Protein AF-A0A6A4HWN5-F1 (afdb_monomer_lite)

InterPro domains:
  IPR013083 Zinc finger, RING/FYVE/PHD-type [G3DSA:3.30.40.10] (21-105)

Secondary structure (DSSP, 8-state):
------------------TT-S-THHHHTTTT----------B-TTT-SB-TTEEE-TTT--EEEHHHHHHHHHSTT--SB-TTT--BEEEETTEEEE--------PPPP-----------------

Structure (mmCIF, N/CA/C/O backbone):
data_AF-A0A6A4HWN5-F1
#
_entry.id   AF-A0A6A4HWN5-F1
#
loop_
_atom_site.group_PDB
_atom_site.id
_atom_site.type_symbol
_atom_site.label_atom_id
_atom_site.label_alt_id
_atom_site.label_comp_id
_atom_site.label_asym_id
_atom_site.label_entity_id
_atom_site.label_seq_id
_atom_site.pdbx_PDB_ins_code
_atom_site.Cartn_x
_atom_site.Cartn_y
_atom_site.Cartn_z
_atom_site.occupancy
_atom_site.B_iso_or_equiv
_atom_site.auth_seq_id
_atom_site.auth_comp_id
_atom_site.auth_asym_id
_atom_site.auth_atom_id
_atom_site.pdbx_PDB_model_num
ATOM 1 N N . MET A 1 1 ? -69.646 -49.014 -52.982 1.00 50.66 1 MET A N 1
ATOM 2 C CA . MET A 1 1 ? -68.648 -50.004 -52.517 1.00 50.66 1 MET A CA 1
ATOM 3 C C . MET A 1 1 ? -67.411 -49.882 -53.387 1.00 50.66 1 MET A C 1
ATOM 5 O O . MET A 1 1 ? -67.564 -49.412 -54.506 1.00 50.66 1 MET A O 1
ATOM 9 N N . LEU A 1 2 ? -66.261 -50.328 -52.864 1.00 45.41 2 LEU A N 1
ATOM 10 C CA . LEU A 1 2 ? -64.874 -50.096 -53.310 1.00 45.41 2 LEU A CA 1
ATOM 11 C C . LEU A 1 2 ? -64.382 -48.714 -52.830 1.00 45.41 2 LEU A C 1
ATOM 13 O O . LEU A 1 2 ? -64.812 -47.698 -53.353 1.00 45.41 2 LEU A O 1
ATOM 17 N N . GLY A 1 3 ? -63.620 -48.554 -51.750 1.00 43.88 3 GLY A N 1
ATOM 18 C CA . GLY A 1 3 ? -62.605 -49.424 -51.156 1.00 43.88 3 GLY A CA 1
ATOM 19 C C . GLY A 1 3 ? -61.296 -48.640 -51.221 1.00 43.88 3 GLY A C 1
ATOM 20 O O . GLY A 1 3 ? -60.578 -48.770 -52.197 1.00 43.88 3 GLY A O 1
ATOM 21 N N . LEU A 1 4 ? -61.067 -47.736 -50.260 1.00 50.56 4 LEU A N 1
ATOM 22 C CA . LEU A 1 4 ? -59.826 -46.962 -50.172 1.00 50.56 4 LEU A CA 1
ATOM 23 C C . LEU A 1 4 ? -58.741 -47.864 -49.581 1.00 50.56 4 LEU A C 1
ATOM 25 O O . LEU A 1 4 ? -58.825 -48.254 -48.415 1.00 50.56 4 LEU A O 1
ATOM 29 N N . ASP A 1 5 ? -57.760 -48.210 -50.405 1.00 48.69 5 ASP A N 1
ATOM 30 C CA . ASP A 1 5 ? -56.554 -48.931 -50.017 1.00 48.69 5 ASP A CA 1
ATOM 31 C C . ASP A 1 5 ? -55.764 -48.174 -48.925 1.00 48.69 5 ASP A C 1
ATOM 33 O O . ASP A 1 5 ? -55.650 -46.943 -48.974 1.00 48.69 5 ASP A O 1
ATOM 37 N N . PRO A 1 6 ? -55.179 -48.877 -47.938 1.00 56.25 6 PRO A N 1
ATOM 38 C CA . PRO A 1 6 ? -54.342 -48.258 -46.918 1.00 56.25 6 PRO A CA 1
ATOM 39 C C . PRO A 1 6 ? -52.983 -47.844 -47.503 1.00 56.25 6 PRO A C 1
ATOM 41 O O . PRO A 1 6 ? -52.131 -48.681 -47.808 1.00 56.25 6 PRO A O 1
ATOM 44 N N . VAL A 1 7 ? -52.750 -46.532 -47.613 1.00 53.56 7 VAL A N 1
ATOM 45 C CA . VAL A 1 7 ? -51.414 -45.977 -47.873 1.00 53.56 7 VAL A CA 1
ATOM 46 C C . VAL A 1 7 ? -50.489 -46.350 -46.716 1.00 53.56 7 VAL A C 1
ATOM 48 O O . VAL A 1 7 ? -50.674 -45.958 -45.565 1.00 53.56 7 VAL A O 1
ATOM 51 N N . SER A 1 8 ? -49.490 -47.154 -47.057 1.00 53.72 8 SER A N 1
ATOM 52 C CA . SER A 1 8 ? -48.396 -47.558 -46.188 1.00 53.72 8 SER A CA 1
ATOM 53 C C . SER A 1 8 ? -47.526 -46.341 -45.865 1.00 53.72 8 SER A C 1
ATOM 55 O O . SER A 1 8 ? -46.982 -45.708 -46.769 1.00 53.72 8 SER A O 1
ATOM 57 N N . HIS A 1 9 ? -47.389 -46.000 -44.583 1.00 55.59 9 HIS A N 1
ATOM 58 C CA . HIS A 1 9 ? -46.425 -44.996 -44.136 1.00 55.59 9 HIS A CA 1
ATOM 59 C C . HIS A 1 9 ? -44.999 -45.566 -44.238 1.00 55.59 9 HIS A C 1
ATOM 61 O O . HIS A 1 9 ? -44.748 -46.642 -43.691 1.00 55.59 9 HIS A O 1
ATOM 67 N N . PRO A 1 10 ? -44.044 -44.875 -44.885 1.00 55.75 10 PRO A N 1
ATOM 68 C CA . PRO A 1 10 ? -42.642 -45.250 -44.798 1.00 55.75 10 PRO A CA 1
ATOM 69 C C . PRO A 1 10 ? -42.108 -44.900 -43.403 1.00 55.75 10 PRO A C 1
ATOM 71 O O . PRO A 1 10 ? -42.014 -43.732 -43.026 1.00 55.75 10 PRO A O 1
ATOM 74 N N . THR A 1 11 ? -41.762 -45.922 -42.623 1.00 59.03 11 THR A N 1
ATOM 75 C CA . THR A 1 11 ? -41.024 -45.775 -41.366 1.00 59.03 11 THR A CA 1
ATOM 76 C C . THR A 1 11 ? -39.601 -45.343 -41.704 1.00 59.03 11 THR A C 1
ATOM 78 O O . THR A 1 11 ? -38.772 -46.158 -42.105 1.00 59.03 11 THR A O 1
ATOM 81 N N . THR A 1 12 ? -39.324 -44.044 -41.606 1.00 57.78 12 THR A N 1
ATOM 82 C CA . THR A 1 12 ? -37.981 -43.496 -41.812 1.00 57.78 12 THR A CA 1
ATOM 83 C C . THR A 1 12 ? -37.068 -43.948 -40.671 1.00 57.78 12 THR A C 1
ATOM 85 O O . THR A 1 12 ? -37.031 -43.333 -39.605 1.00 57.78 12 THR A O 1
ATOM 88 N N . ASP A 1 13 ? -36.339 -45.037 -40.901 1.00 58.97 13 ASP A N 1
ATOM 89 C CA . ASP A 1 13 ? -35.209 -45.485 -40.089 1.00 58.97 13 ASP A CA 1
ATOM 90 C C . ASP A 1 13 ? -34.066 -44.465 -40.238 1.00 58.97 13 ASP A C 1
ATOM 92 O O . ASP A 1 13 ? -33.312 -44.471 -41.211 1.00 58.97 13 ASP A O 1
ATOM 96 N N . LEU A 1 14 ? -33.998 -43.496 -39.320 1.00 64.56 14 LEU A N 1
ATOM 97 C CA . LEU A 1 14 ? -32.849 -42.599 -39.223 1.00 64.56 14 LEU A CA 1
ATOM 98 C C . LEU A 1 14 ? -31.837 -43.218 -38.254 1.00 64.56 14 LEU A C 1
ATOM 100 O O . LEU A 1 14 ? -32.166 -43.390 -37.076 1.00 64.56 14 LEU A O 1
ATOM 104 N N . PRO A 1 15 ? -30.597 -43.508 -38.689 1.00 64.31 15 PRO A N 1
ATOM 105 C CA . PRO A 1 15 ? -29.587 -44.037 -37.790 1.00 64.31 15 PRO A CA 1
ATOM 106 C C . PRO A 1 15 ? -29.332 -43.030 -36.666 1.00 64.31 15 PRO A C 1
ATOM 108 O O . PRO A 1 15 ? -29.056 -41.850 -36.902 1.00 64.31 15 PRO A O 1
ATOM 111 N N . THR A 1 16 ? -29.422 -43.507 -35.422 1.00 61.94 16 THR A N 1
ATOM 112 C CA . THR A 1 16 ? -29.092 -42.717 -34.233 1.00 61.94 16 THR A CA 1
ATOM 113 C C . THR A 1 16 ? -27.644 -42.256 -34.356 1.00 61.94 16 THR A C 1
ATOM 115 O O . THR A 1 16 ? -26.709 -43.053 -34.287 1.00 61.94 16 T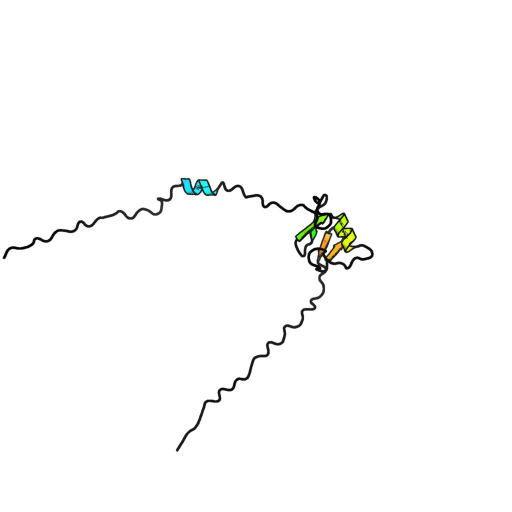HR A O 1
ATOM 118 N N . ARG A 1 17 ? -27.458 -40.955 -34.594 1.00 59.78 17 ARG A N 1
ATOM 119 C CA . ARG A 1 17 ? -26.150 -40.347 -34.842 1.00 59.78 17 ARG A CA 1
ATOM 120 C C . ARG A 1 17 ? -25.204 -40.652 -33.668 1.00 59.78 17 ARG A C 1
ATOM 122 O O . ARG A 1 17 ? -25.520 -40.272 -32.537 1.00 59.78 17 ARG A O 1
ATOM 129 N N . PRO A 1 18 ? -24.049 -41.300 -33.895 1.00 63.16 18 PRO A N 1
ATOM 130 C CA . PRO A 1 18 ? -23.132 -41.645 -32.818 1.00 63.16 18 PRO A CA 1
ATOM 131 C C . PRO A 1 18 ? -22.602 -40.384 -32.117 1.00 63.16 18 PRO A C 1
ATOM 133 O O . PRO A 1 18 ? -22.323 -39.353 -32.735 1.00 63.16 18 PRO A O 1
ATOM 136 N N . ARG A 1 19 ? -22.461 -40.471 -30.788 1.00 58.62 19 ARG A N 1
ATOM 137 C CA . ARG A 1 19 ? -22.129 -39.356 -29.875 1.00 58.62 19 ARG A CA 1
ATOM 138 C C . ARG A 1 19 ? -20.732 -38.749 -30.102 1.00 58.62 19 ARG A C 1
ATOM 140 O O . ARG A 1 19 ? -20.421 -37.713 -29.524 1.00 58.62 19 ARG A O 1
ATOM 147 N N . ASN A 1 20 ? -19.910 -39.371 -30.948 1.00 64.00 20 ASN A N 1
ATOM 148 C CA . ASN A 1 20 ? -18.544 -38.960 -31.279 1.00 64.00 20 ASN A CA 1
ATOM 149 C C . ASN A 1 20 ? -18.447 -38.041 -32.515 1.00 64.00 20 ASN A C 1
ATOM 151 O O . ASN A 1 20 ? -17.345 -37.694 -32.921 1.00 64.00 20 ASN A O 1
ATOM 155 N N . TRP A 1 21 ? -19.571 -37.594 -33.094 1.00 60.22 21 TRP A N 1
ATOM 156 C CA . TRP A 1 21 ? -19.564 -36.666 -34.238 1.00 60.22 21 TRP A CA 1
ATOM 157 C C . TRP A 1 21 ? -19.088 -35.238 -33.890 1.00 60.22 21 TRP A C 1
ATOM 159 O O . TRP A 1 21 ? -18.975 -34.380 -34.763 1.00 60.22 21 TRP A O 1
ATOM 169 N N . ARG A 1 22 ? -18.796 -34.920 -32.624 1.00 59.62 22 ARG A N 1
ATOM 170 C CA . ARG A 1 22 ? -18.129 -33.647 -32.322 1.00 59.62 22 ARG A CA 1
ATOM 171 C C . ARG A 1 22 ? -16.702 -33.710 -32.864 1.00 59.62 22 ARG A C 1
ATOM 173 O O . ARG A 1 22 ? -15.844 -34.348 -32.277 1.00 59.62 22 ARG A O 1
ATOM 180 N N . SER A 1 23 ? -16.495 -33.082 -34.018 1.00 58.56 23 SER A N 1
ATOM 181 C CA . SER A 1 23 ? -15.229 -33.027 -34.740 1.00 58.56 23 SER A CA 1
ATOM 182 C C . SER A 1 23 ? -14.087 -32.587 -33.817 1.00 58.56 23 SER A C 1
ATOM 184 O O . SER A 1 23 ? -14.187 -31.539 -33.181 1.00 58.56 23 SER A O 1
ATOM 186 N N . ASP A 1 24 ? -12.982 -33.332 -33.822 1.00 55.12 24 ASP A N 1
ATOM 187 C CA . ASP A 1 24 ? -11.718 -33.056 -33.107 1.00 55.12 24 ASP A CA 1
ATOM 188 C C . ASP A 1 24 ? -11.195 -31.610 -33.314 1.00 55.12 24 ASP A C 1
ATOM 190 O O . ASP A 1 24 ? -10.486 -31.036 -32.486 1.00 55.12 24 ASP A O 1
ATOM 194 N N . SER A 1 25 ? -11.624 -30.952 -34.398 1.00 55.16 25 SER A N 1
ATOM 195 C CA . SER A 1 25 ? -11.369 -29.532 -34.667 1.00 55.16 25 SER A CA 1
ATOM 196 C C . SER A 1 25 ? -11.932 -28.568 -33.611 1.00 55.16 25 SER A C 1
ATOM 198 O O . SER A 1 25 ? -11.393 -27.471 -33.467 1.00 55.16 25 SER A O 1
ATOM 200 N N . PHE A 1 26 ? -12.971 -28.941 -32.852 1.00 52.78 26 PHE A N 1
ATOM 201 C CA . PHE A 1 26 ? -13.465 -28.124 -31.734 1.00 52.78 26 PHE A CA 1
ATOM 202 C C . PHE A 1 26 ? -12.569 -28.218 -30.490 1.00 52.78 26 PHE A C 1
ATOM 204 O O . PHE A 1 26 ? -12.468 -27.238 -29.751 1.00 52.78 26 PHE A O 1
ATOM 211 N N . GLU A 1 27 ? -11.876 -29.340 -30.270 1.00 53.12 27 GLU A N 1
ATOM 212 C CA . GLU A 1 27 ? -10.987 -29.513 -29.110 1.00 53.12 27 GLU A CA 1
ATOM 213 C C . GLU A 1 27 ? -9.656 -28.776 -29.281 1.00 53.12 27 GLU A C 1
ATOM 215 O O . GLU A 1 27 ? -9.134 -28.200 -28.323 1.00 53.12 27 GLU A O 1
ATOM 220 N N . ARG A 1 28 ? -9.130 -28.688 -30.510 1.00 54.22 28 ARG A N 1
ATOM 221 C CA . ARG A 1 28 ? -7.894 -27.924 -30.772 1.00 54.22 28 ARG A CA 1
ATOM 222 C C . ARG A 1 28 ? -8.063 -26.426 -30.539 1.00 54.22 28 ARG A C 1
ATOM 224 O O . ARG A 1 28 ? -7.120 -25.773 -30.105 1.00 54.22 28 ARG A O 1
ATOM 231 N N . LYS A 1 29 ? -9.270 -25.890 -30.739 1.00 50.97 29 LYS A N 1
ATOM 232 C CA . LYS A 1 29 ? -9.544 -24.456 -30.573 1.00 50.97 29 LYS A CA 1
ATOM 233 C C . LYS A 1 29 ? -9.675 -24.016 -29.108 1.00 50.97 29 LYS A C 1
ATOM 235 O O . LYS A 1 29 ? -9.617 -22.822 -28.836 1.00 50.97 29 LYS A O 1
ATOM 240 N N . GLN A 1 30 ? -9.797 -24.941 -28.151 1.00 54.72 30 GLN A N 1
ATOM 241 C CA . GLN A 1 30 ? -9.819 -24.589 -26.722 1.00 54.72 30 GLN A CA 1
ATOM 242 C C . GLN A 1 30 ? -8.430 -24.470 -26.081 1.00 54.72 30 GLN A C 1
ATOM 244 O O . GLN A 1 30 ? -8.313 -23.913 -24.990 1.00 54.72 30 GLN A O 1
ATOM 249 N N . LYS A 1 31 ? -7.365 -24.943 -26.741 1.00 56.16 31 LYS A N 1
ATOM 250 C CA . LYS A 1 31 ? -5.992 -24.818 -26.216 1.00 56.16 31 LYS A CA 1
ATOM 251 C C . LYS A 1 31 ? -5.337 -23.470 -26.526 1.00 56.16 31 LYS A C 1
ATOM 253 O O . LYS A 1 31 ? -4.303 -23.159 -25.946 1.00 56.16 31 LYS A O 1
ATOM 258 N N . GLU A 1 32 ? -5.963 -22.649 -27.367 1.00 58.66 32 GLU A N 1
ATOM 259 C CA . GLU A 1 32 ? -5.430 -21.360 -27.817 1.00 58.66 32 GLU A CA 1
ATOM 260 C C . GLU A 1 32 ? -6.260 -20.172 -27.324 1.00 58.66 32 GLU A C 1
ATOM 262 O O . GLU A 1 32 ? -6.487 -19.210 -28.050 1.00 58.66 32 GLU A O 1
ATOM 267 N N . HIS A 1 33 ? -6.725 -20.204 -26.073 1.00 60.19 33 HIS A N 1
ATOM 268 C CA . HIS A 1 33 ? -7.054 -18.947 -25.407 1.00 60.19 33 HIS A CA 1
ATOM 269 C C . HIS A 1 33 ? -5.736 -18.310 -24.944 1.00 60.19 33 HIS A C 1
ATOM 271 O O . HIS A 1 33 ? -5.169 -18.781 -23.949 1.00 60.19 33 HIS A O 1
ATOM 277 N N . PRO A 1 34 ? -5.224 -17.239 -25.589 1.00 56.44 34 PRO A N 1
ATOM 278 C CA . PR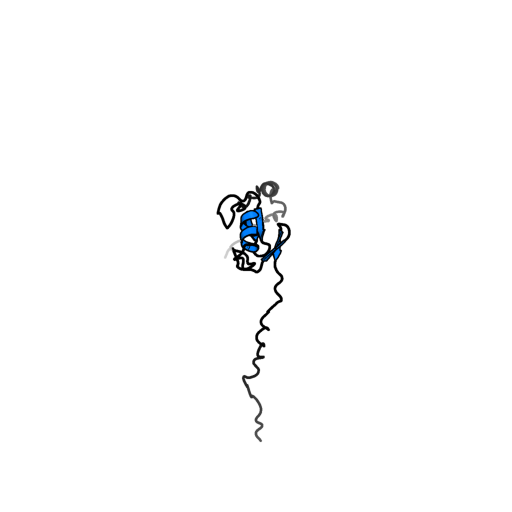O A 1 34 ? -4.274 -16.381 -24.909 1.00 56.44 34 PRO A CA 1
ATOM 279 C C . PRO A 1 34 ? -4.989 -15.913 -23.646 1.00 56.44 34 PRO A C 1
ATOM 281 O O . PRO A 1 34 ? -6.028 -15.257 -23.713 1.00 56.44 34 PRO A O 1
ATOM 284 N N . LYS A 1 35 ? -4.483 -16.333 -22.482 1.00 62.59 35 LYS A N 1
ATOM 285 C CA . LYS A 1 35 ? -4.913 -15.805 -21.189 1.00 62.59 35 LYS A CA 1
ATOM 286 C C . LYS A 1 35 ? -4.774 -14.296 -21.311 1.00 62.59 35 LYS A C 1
ATOM 288 O O . LYS A 1 35 ? -3.648 -13.799 -21.282 1.00 62.59 35 LYS A O 1
ATOM 293 N N . MET A 1 36 ? -5.890 -13.600 -21.534 1.00 57.09 36 MET A N 1
ATOM 294 C CA . MET A 1 36 ? -5.942 -12.147 -21.530 1.00 57.09 36 MET A CA 1
ATOM 295 C C . MET A 1 36 ? -5.262 -11.742 -20.233 1.00 57.09 36 MET A C 1
ATOM 297 O O . MET A 1 36 ? -5.734 -12.080 -19.143 1.00 57.09 36 MET A O 1
ATOM 301 N N . LYS A 1 37 ? -4.062 -11.169 -20.356 1.00 56.19 37 LYS A N 1
ATOM 302 C CA . LYS A 1 37 ? -3.309 -10.681 -19.213 1.00 56.19 37 LYS A CA 1
ATOM 303 C C . LYS A 1 37 ? -4.218 -9.621 -18.619 1.00 56.19 37 LYS A C 1
ATOM 305 O O . LYS A 1 37 ? -4.379 -8.574 -19.231 1.00 56.19 37 LYS A O 1
ATOM 310 N N . LYS A 1 38 ? -4.877 -9.936 -17.496 1.00 59.75 38 LYS A N 1
ATOM 311 C CA . LYS A 1 38 ? -5.541 -8.921 -16.679 1.00 59.75 38 LYS A CA 1
ATOM 312 C C . LYS A 1 38 ? -4.510 -7.822 -16.522 1.00 59.75 38 LYS A C 1
ATOM 314 O O . LYS A 1 38 ? -3.414 -8.106 -16.039 1.00 59.75 38 LYS A O 1
ATOM 319 N N . GLU A 1 39 ? -4.824 -6.646 -17.039 1.00 60.50 39 GLU A N 1
ATOM 320 C CA . GLU A 1 39 ? -4.023 -5.455 -16.834 1.00 60.50 39 GLU A CA 1
ATOM 321 C C . GLU A 1 39 ? -3.894 -5.309 -15.318 1.00 60.50 39 GLU A C 1
ATOM 323 O O . GLU A 1 39 ? -4.873 -5.106 -14.604 1.00 60.50 39 GLU A O 1
ATOM 328 N N . VAL A 1 40 ? -2.719 -5.667 -14.800 1.00 68.19 40 VAL A N 1
ATOM 329 C CA . VAL A 1 40 ? -2.462 -5.609 -13.368 1.00 68.19 40 VAL A CA 1
ATOM 330 C C . VAL A 1 40 ? -2.116 -4.164 -13.121 1.00 68.19 40 VAL A C 1
ATOM 332 O O . VAL A 1 40 ? -1.043 -3.751 -13.544 1.00 68.19 40 VAL A O 1
ATOM 335 N N . ASP A 1 41 ? -3.017 -3.440 -12.469 1.00 75.00 41 ASP A N 1
ATOM 336 C CA . ASP A 1 41 ? -2.784 -2.093 -11.962 1.00 75.00 41 ASP A CA 1
ATOM 337 C C . ASP A 1 41 ? -1.425 -2.052 -11.234 1.00 75.00 41 ASP A C 1
ATOM 339 O O . ASP A 1 41 ? -1.171 -2.833 -10.300 1.00 75.00 41 ASP A O 1
ATOM 343 N N . ARG A 1 42 ? -0.491 -1.266 -11.788 1.00 87.81 42 ARG A N 1
ATOM 344 C CA . ARG A 1 42 ? 0.894 -1.131 -11.295 1.00 87.81 42 ARG A CA 1
ATOM 345 C C . ARG A 1 42 ? 1.129 0.218 -10.633 1.00 87.81 42 ARG A C 1
ATOM 347 O O . ARG A 1 42 ? 2.264 0.500 -10.235 1.00 87.81 42 ARG A O 1
ATOM 354 N N . ASP A 1 43 ? 0.086 1.022 -10.529 1.00 94.38 43 ASP A N 1
ATOM 355 C CA . ASP A 1 43 ? 0.166 2.384 -10.057 1.00 94.38 43 ASP A CA 1
ATOM 356 C C . ASP A 1 43 ? 0.061 2.413 -8.533 1.00 94.38 43 ASP A C 1
ATOM 358 O O . ASP A 1 43 ? -0.565 1.581 -7.874 1.00 94.38 43 ASP A O 1
ATOM 362 N N . CYS A 1 44 ? 0.793 3.339 -7.942 1.00 94.50 44 CYS A N 1
ATOM 363 C CA . CYS A 1 44 ? 0.824 3.546 -6.513 1.00 94.50 44 CYS A CA 1
ATOM 364 C C . CYS A 1 44 ? -0.426 4.318 -6.096 1.00 94.50 44 CYS A C 1
ATOM 366 O O . CYS A 1 44 ? -0.595 5.463 -6.499 1.00 94.50 44 CYS A O 1
ATOM 368 N N . GLY A 1 45 ? -1.237 3.775 -5.190 1.00 91.50 45 GLY A N 1
ATOM 369 C CA . GLY A 1 45 ? -2.443 4.450 -4.694 1.00 91.50 45 GLY A CA 1
ATOM 370 C C . GLY A 1 45 ? -2.209 5.723 -3.859 1.00 91.50 45 GLY A C 1
ATOM 371 O O . GLY A 1 45 ? -3.171 6.262 -3.328 1.00 91.50 45 GLY A O 1
ATOM 372 N N . ILE A 1 46 ? -0.958 6.181 -3.697 1.00 92.75 46 ILE A N 1
ATOM 373 C CA . ILE A 1 46 ? -0.606 7.443 -3.015 1.00 92.75 46 ILE A CA 1
ATOM 374 C C . ILE A 1 46 ? -0.108 8.496 -4.017 1.00 92.75 46 ILE A C 1
ATOM 376 O O . ILE A 1 46 ? -0.573 9.628 -3.979 1.00 92.75 46 ILE A O 1
ATOM 380 N N . CYS A 1 47 ? 0.811 8.144 -4.925 1.00 93.94 47 CYS A N 1
ATOM 381 C CA . CYS A 1 47 ? 1.362 9.096 -5.905 1.00 93.94 47 CYS A CA 1
ATOM 382 C C . CYS A 1 47 ? 0.791 8.946 -7.322 1.00 93.94 47 CYS A C 1
ATOM 384 O O . CYS A 1 47 ? 1.102 9.755 -8.184 1.00 93.94 47 CYS A O 1
ATOM 386 N N . SER A 1 48 ? -0.050 7.938 -7.570 1.00 90.69 48 SER A N 1
ATOM 387 C CA . SER A 1 48 ? -0.642 7.607 -8.878 1.00 90.69 48 SER A CA 1
ATOM 388 C C . SER A 1 48 ? 0.373 7.349 -10.003 1.00 90.69 48 SER A C 1
ATOM 390 O O . SER A 1 48 ? 0.021 7.382 -11.176 1.00 90.69 48 SER A O 1
ATOM 392 N N . GLU A 1 49 ? 1.633 7.083 -9.651 1.00 93.62 49 GLU A N 1
ATOM 393 C CA . GLU A 1 49 ? 2.702 6.705 -10.580 1.00 93.62 49 GLU A CA 1
ATOM 394 C C . GLU A 1 49 ? 3.031 5.216 -10.460 1.00 93.62 49 GLU A C 1
ATOM 396 O O . GLU A 1 49 ? 2.767 4.584 -9.433 1.00 93.62 49 GLU A O 1
ATOM 401 N N . LEU A 1 50 ? 3.715 4.670 -11.467 1.00 91.69 50 LEU A N 1
ATOM 402 C CA . LEU A 1 50 ? 4.166 3.284 -11.469 1.00 91.69 50 LEU A CA 1
ATOM 403 C C . LEU A 1 50 ? 5.048 2.972 -10.247 1.00 91.69 50 LEU A C 1
ATOM 405 O O . LEU A 1 50 ? 6.095 3.588 -10.018 1.00 91.69 50 LEU A O 1
ATOM 409 N N . ALA A 1 51 ? 4.644 1.970 -9.467 1.00 91.44 51 ALA A N 1
ATOM 410 C CA . ALA A 1 51 ? 5.297 1.643 -8.209 1.00 91.44 51 ALA A CA 1
ATOM 411 C C . ALA A 1 51 ? 6.692 1.032 -8.436 1.00 91.44 51 ALA A C 1
ATOM 413 O O . ALA A 1 51 ? 6.819 -0.145 -8.779 1.00 91.44 51 ALA A O 1
ATOM 414 N N . ARG A 1 52 ? 7.759 1.808 -8.186 1.00 86.62 52 ARG A N 1
ATOM 415 C CA . ARG A 1 52 ? 9.157 1.341 -8.338 1.00 86.62 52 ARG A CA 1
ATOM 416 C C . ARG A 1 52 ? 9.460 0.126 -7.456 1.00 86.62 52 ARG A C 1
ATOM 418 O O . ARG A 1 52 ? 9.999 -0.871 -7.926 1.00 86.62 52 ARG A O 1
ATOM 425 N N . LYS A 1 53 ? 9.081 0.206 -6.175 1.00 89.44 53 LYS A N 1
ATOM 426 C CA . LYS A 1 53 ? 9.144 -0.893 -5.199 1.00 89.44 53 LYS A CA 1
ATOM 427 C C . LYS A 1 53 ? 7.751 -1.118 -4.627 1.00 89.44 53 LYS A C 1
ATOM 429 O O . LYS A 1 53 ? 7.405 -0.578 -3.579 1.00 89.44 53 LYS A O 1
ATOM 434 N N . GLY A 1 54 ? 6.944 -1.857 -5.381 1.00 90.06 54 GLY A N 1
ATOM 435 C CA . GLY A 1 54 ? 5.557 -2.139 -5.041 1.00 90.06 54 GLY A CA 1
ATOM 436 C C . GLY A 1 54 ? 5.423 -2.952 -3.756 1.00 90.06 54 GLY A C 1
ATOM 437 O O . GLY A 1 54 ? 5.976 -4.044 -3.639 1.00 90.06 54 GLY A O 1
ATOM 438 N N . CYS A 1 55 ? 4.652 -2.433 -2.811 1.00 91.75 55 CYS A N 1
ATOM 439 C CA . CYS A 1 55 ? 4.214 -3.128 -1.614 1.00 91.75 55 CYS A CA 1
ATOM 440 C C . CYS A 1 55 ? 2.690 -3.250 -1.661 1.00 91.75 55 CYS A C 1
ATOM 442 O O . CYS A 1 55 ? 1.994 -2.260 -1.894 1.00 91.75 55 CYS A O 1
ATOM 444 N N . ARG A 1 56 ? 2.172 -4.469 -1.476 1.00 92.81 56 ARG A N 1
ATOM 445 C CA . ARG A 1 56 ? 0.729 -4.710 -1.404 1.00 92.81 56 ARG A CA 1
ATOM 446 C C . ARG A 1 56 ? 0.301 -4.833 0.039 1.00 92.81 56 ARG A C 1
ATOM 448 O O . ARG A 1 56 ? 0.859 -5.642 0.779 1.00 92.81 56 ARG A O 1
ATOM 455 N N . THR A 1 57 ? -0.719 -4.076 0.413 1.00 92.06 57 THR A N 1
ATOM 456 C CA . THR A 1 57 ? -1.307 -4.213 1.742 1.00 92.06 57 THR A CA 1
ATOM 457 C C . THR A 1 57 ? -2.061 -5.543 1.838 1.00 92.06 57 THR A C 1
ATOM 459 O O . THR A 1 57 ? -2.762 -5.936 0.900 1.00 92.06 57 THR A O 1
ATOM 462 N N . PRO A 1 58 ? -1.949 -6.275 2.955 1.00 92.31 58 PRO A N 1
ATOM 463 C CA . PRO A 1 58 ? -2.611 -7.568 3.089 1.00 92.31 58 PRO A CA 1
ATOM 464 C C . PRO A 1 58 ? -4.132 -7.443 3.301 1.00 92.31 58 PRO A C 1
ATOM 466 O O . PRO A 1 58 ? -4.853 -8.405 3.054 1.00 92.31 58 PRO A O 1
ATOM 469 N N . CYS A 1 59 ? -4.627 -6.267 3.705 1.00 91.94 59 CYS A N 1
ATOM 470 C CA . CYS A 1 59 ? -6.045 -5.998 3.969 1.00 91.94 59 CYS A CA 1
ATOM 471 C C . CYS A 1 59 ? -6.909 -5.899 2.697 1.00 91.94 59 CYS A C 1
ATOM 473 O O . CYS A 1 59 ? -7.929 -6.572 2.595 1.00 91.94 59 CYS A O 1
ATOM 475 N N . CYS A 1 60 ? -6.507 -5.084 1.719 1.00 91.88 60 CYS A N 1
ATOM 476 C CA . CYS A 1 60 ? -7.293 -4.790 0.511 1.00 91.88 60 CYS A CA 1
ATOM 477 C C . CYS A 1 60 ? -6.537 -5.064 -0.795 1.00 91.88 60 CYS A C 1
ATOM 479 O O . CYS A 1 60 ? -7.117 -4.968 -1.874 1.00 91.88 60 CYS A O 1
ATOM 481 N N . ARG A 1 61 ? -5.258 -5.456 -0.706 1.00 91.38 61 ARG A N 1
ATOM 482 C CA . ARG A 1 61 ? -4.358 -5.715 -1.842 1.00 91.38 61 ARG A CA 1
ATOM 483 C C . ARG A 1 61 ? -4.063 -4.501 -2.725 1.00 91.38 61 ARG A C 1
ATOM 485 O O . ARG A 1 61 ? -3.526 -4.689 -3.818 1.00 91.38 61 ARG A O 1
ATOM 492 N N . SER A 1 62 ? -4.333 -3.289 -2.242 1.00 92.31 62 SER A N 1
ATOM 493 C CA . SER A 1 62 ? -3.897 -2.055 -2.897 1.00 92.31 62 SER A CA 1
ATOM 494 C C . SER A 1 62 ? -2.373 -1.999 -3.001 1.00 92.31 62 SER A C 1
ATOM 496 O O . SER A 1 62 ? -1.662 -2.454 -2.097 1.00 92.31 62 SER A O 1
ATOM 498 N N . LEU A 1 63 ? -1.880 -1.462 -4.118 1.00 93.94 63 LEU A N 1
ATOM 499 C CA . LEU A 1 63 ? -0.459 -1.340 -4.422 1.00 93.94 63 LEU A CA 1
ATOM 500 C C . LEU A 1 63 ? 0.042 0.068 -4.090 1.00 93.94 63 LEU A C 1
ATOM 502 O O . LEU A 1 63 ? -0.560 1.064 -4.478 1.00 93.94 63 LEU A O 1
ATOM 506 N N . PHE A 1 64 ? 1.177 0.146 -3.403 1.00 94.00 64 PHE A N 1
ATOM 507 C CA . PHE A 1 64 ? 1.828 1.408 -3.061 1.00 94.00 64 PHE A CA 1
ATOM 508 C C . PHE A 1 64 ? 3.337 1.313 -3.259 1.00 94.00 64 PHE A C 1
ATOM 510 O O . PHE A 1 64 ? 3.916 0.229 -3.187 1.00 94.00 64 PHE A O 1
ATOM 517 N N . CYS A 1 65 ? 4.003 2.449 -3.449 1.00 95.00 65 CYS A N 1
ATOM 518 C CA . CYS A 1 65 ? 5.452 2.528 -3.288 1.00 95.00 65 CYS A CA 1
ATOM 519 C C . CYS A 1 65 ? 5.813 2.242 -1.829 1.00 95.00 65 CYS A C 1
ATOM 521 O O . CYS A 1 65 ? 5.192 2.812 -0.932 1.00 95.00 65 CYS A O 1
ATOM 523 N N . LEU A 1 66 ? 6.837 1.414 -1.596 1.00 93.31 66 LEU A N 1
ATOM 524 C CA . LEU A 1 66 ? 7.295 1.066 -0.250 1.00 93.31 66 LEU A CA 1
ATOM 525 C C . LEU A 1 66 ? 7.579 2.306 0.609 1.00 93.31 66 LEU A C 1
ATOM 527 O O . LEU A 1 66 ? 7.198 2.328 1.772 1.00 93.31 66 LEU A O 1
ATOM 531 N N . GLU A 1 67 ? 8.215 3.328 0.035 1.00 93.94 67 GLU A N 1
ATOM 532 C CA . GLU A 1 67 ? 8.539 4.577 0.736 1.00 93.94 67 GLU A CA 1
ATOM 533 C C . GLU A 1 67 ? 7.275 5.312 1.188 1.00 93.94 67 GLU A C 1
ATOM 535 O O . GLU A 1 67 ? 7.152 5.639 2.363 1.00 93.94 67 GLU A O 1
ATOM 540 N N . HIS A 1 68 ? 6.298 5.477 0.292 1.00 94.50 68 HIS A N 1
ATOM 541 C CA . HIS A 1 68 ? 5.047 6.170 0.602 1.00 94.50 68 HIS A CA 1
ATOM 542 C C . HIS A 1 68 ? 4.216 5.436 1.655 1.00 94.50 68 HIS A C 1
ATOM 544 O O . HIS A 1 68 ? 3.717 6.062 2.584 1.00 94.50 68 HIS A O 1
ATOM 550 N N . ILE A 1 69 ? 4.074 4.110 1.551 1.00 93.62 69 ILE A N 1
ATOM 551 C CA . ILE A 1 69 ? 3.314 3.356 2.560 1.00 93.62 69 ILE A CA 1
ATOM 552 C C . ILE A 1 69 ? 4.068 3.263 3.894 1.00 93.62 69 ILE A C 1
ATOM 554 O O . ILE A 1 69 ? 3.438 3.206 4.946 1.00 93.62 69 ILE A O 1
ATOM 558 N N . ASN A 1 70 ? 5.404 3.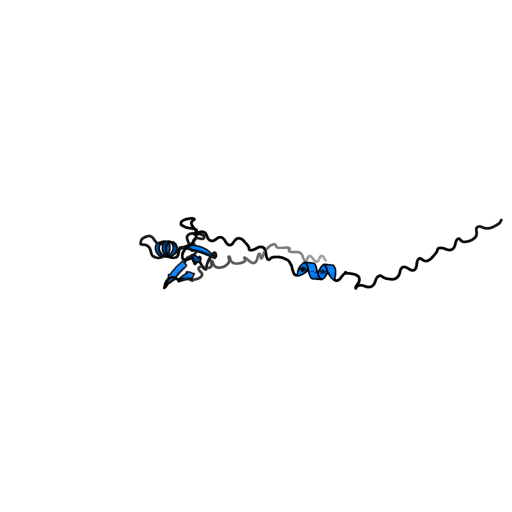268 3.878 1.00 93.12 70 ASN A N 1
ATOM 559 C CA . ASN A 1 70 ? 6.202 3.317 5.098 1.00 93.12 70 ASN A CA 1
ATOM 560 C C . ASN A 1 70 ? 6.039 4.661 5.810 1.00 93.12 70 ASN A C 1
ATOM 562 O O . ASN A 1 70 ? 5.757 4.667 7.004 1.00 93.12 70 ASN A O 1
ATOM 566 N N . ASP A 1 71 ? 6.172 5.774 5.090 1.00 92.75 71 ASP A N 1
ATOM 567 C CA . ASP A 1 71 ? 5.948 7.114 5.641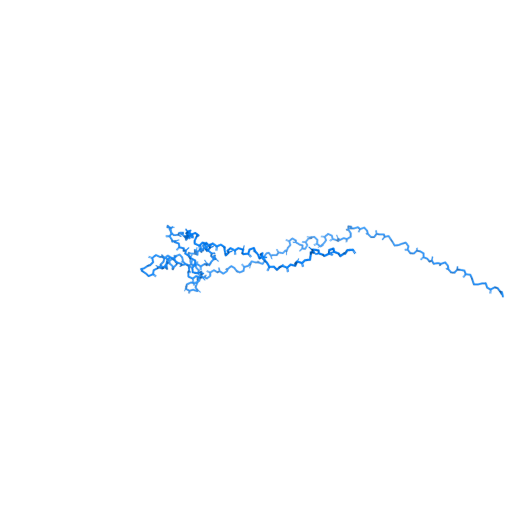 1.00 92.75 71 ASP A CA 1
ATOM 568 C C . ASP A 1 71 ? 4.522 7.253 6.194 1.00 92.75 71 ASP A C 1
ATOM 570 O O . ASP A 1 71 ? 4.329 7.658 7.337 1.00 92.75 71 ASP A O 1
ATOM 574 N N . TRP A 1 72 ? 3.526 6.756 5.457 1.00 93.56 72 TRP A N 1
ATOM 575 C CA . TRP A 1 72 ? 2.133 6.763 5.903 1.00 93.56 72 TRP A CA 1
ATOM 576 C C . TRP A 1 72 ? 1.899 5.985 7.209 1.00 93.56 72 TRP A C 1
ATOM 578 O O . TRP A 1 72 ? 1.149 6.428 8.080 1.00 93.56 72 TRP A O 1
ATOM 588 N N . LEU A 1 73 ? 2.517 4.807 7.354 1.00 92.38 73 LEU A N 1
ATOM 589 C CA . LEU A 1 73 ? 2.300 3.926 8.509 1.00 92.38 73 LEU A CA 1
ATOM 590 C C . LEU A 1 73 ? 3.219 4.209 9.702 1.00 92.38 73 LEU A C 1
ATOM 592 O O . LEU A 1 73 ? 2.892 3.778 10.803 1.00 92.38 73 LEU A O 1
ATOM 596 N N . THR A 1 74 ? 4.354 4.881 9.499 1.00 91.12 74 THR A N 1
ATOM 597 C CA . THR A 1 74 ? 5.364 5.128 10.550 1.00 91.12 74 THR A CA 1
ATOM 598 C C . THR A 1 74 ? 5.624 6.607 10.825 1.00 91.12 74 THR A C 1
ATOM 600 O O . THR A 1 74 ? 6.330 6.935 11.777 1.00 91.12 74 THR A O 1
ATOM 603 N N . GLY A 1 75 ? 5.059 7.506 10.017 1.00 89.19 75 GLY A N 1
ATOM 604 C CA . GLY A 1 75 ? 5.238 8.945 10.144 1.00 89.19 75 GLY A CA 1
ATOM 605 C C . GLY A 1 75 ? 4.670 9.521 11.449 1.00 89.19 75 GLY A C 1
ATOM 606 O O . GLY A 1 75 ? 3.891 8.869 12.150 1.00 89.19 75 GLY A O 1
ATOM 607 N N . PRO A 1 76 ? 5.012 10.778 11.781 1.00 85.25 76 PRO A N 1
ATOM 608 C CA . PRO A 1 76 ? 4.643 11.417 13.049 1.00 85.25 76 PRO A CA 1
ATOM 609 C C . PRO A 1 76 ? 3.130 11.620 13.230 1.00 85.25 76 PRO A C 1
ATOM 611 O O . PRO A 1 76 ? 2.658 11.754 14.354 1.00 85.25 76 PRO A O 1
ATOM 614 N N . SER A 1 77 ? 2.366 11.623 12.136 1.00 84.56 77 SER A N 1
ATOM 615 C CA . SER A 1 77 ? 0.898 11.689 12.140 1.00 84.56 77 SER A CA 1
ATOM 616 C C . SER A 1 77 ? 0.258 10.378 11.681 1.00 84.56 77 SER A C 1
ATOM 618 O O . SER A 1 77 ? -0.885 10.373 11.232 1.00 84.56 77 SER A O 1
ATOM 620 N N . SER A 1 78 ? 0.992 9.266 11.753 1.00 88.06 78 SER A N 1
ATOM 621 C CA . SER A 1 78 ? 0.477 7.971 11.325 1.00 88.06 78 SER A CA 1
ATOM 622 C C . SER A 1 78 ? -0.599 7.463 12.286 1.00 88.06 78 SER A C 1
ATOM 624 O O . SER A 1 78 ? -0.422 7.399 13.501 1.00 88.06 78 SER A O 1
ATOM 626 N N . ASN A 1 79 ? -1.738 7.059 11.726 1.00 86.50 79 ASN A N 1
ATOM 627 C CA . ASN A 1 79 ? -2.799 6.385 12.477 1.00 86.50 79 ASN A CA 1
ATOM 628 C C . ASN A 1 79 ? -2.653 4.856 12.458 1.00 86.50 79 ASN A C 1
ATOM 630 O O . ASN A 1 79 ? -3.528 4.165 12.972 1.00 86.50 79 ASN A O 1
ATOM 634 N N . GLY A 1 80 ? -1.595 4.320 11.831 1.00 90.00 80 GLY A N 1
ATOM 635 C CA . GLY A 1 80 ? -1.408 2.876 11.662 1.00 90.00 80 GLY A CA 1
ATOM 636 C C . GLY A 1 80 ? -2.531 2.226 10.850 1.00 90.00 80 GLY A C 1
ATOM 637 O O . GLY A 1 80 ? -2.975 1.126 11.162 1.00 90.00 80 GLY A O 1
ATOM 638 N N . LYS A 1 81 ? -3.056 2.928 9.840 1.00 92.81 81 LYS A N 1
ATOM 639 C CA . LYS A 1 81 ? -4.198 2.487 9.029 1.00 92.81 81 LYS A CA 1
ATOM 640 C C . LYS A 1 81 ? -3.879 2.516 7.544 1.00 92.81 81 LYS A C 1
ATOM 642 O O . LYS A 1 81 ? -3.129 3.366 7.069 1.00 92.81 81 LYS A O 1
ATOM 647 N N . CYS A 1 82 ? -4.482 1.595 6.799 1.00 93.31 82 CYS A N 1
ATOM 648 C CA . CYS A 1 82 ? -4.340 1.536 5.351 1.00 93.31 82 CYS A CA 1
ATOM 649 C C . CYS A 1 82 ? -5.011 2.746 4.667 1.00 93.31 82 CYS A C 1
ATOM 651 O O . CYS A 1 82 ? -6.195 2.975 4.909 1.00 93.31 82 CYS A O 1
ATOM 653 N N . PRO A 1 83 ? -4.331 3.450 3.742 1.00 91.88 83 PRO A N 1
ATOM 654 C CA . PRO A 1 83 ? -4.905 4.610 3.053 1.00 91.88 83 PRO A CA 1
ATOM 655 C C . PRO A 1 83 ? -6.058 4.272 2.089 1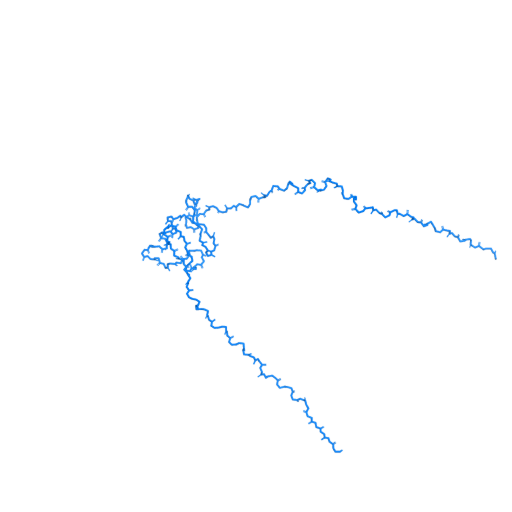.00 91.88 83 PRO A C 1
ATOM 657 O O . PRO A 1 83 ? -6.823 5.157 1.730 1.00 91.88 83 PRO A O 1
ATOM 660 N N . SER A 1 84 ? -6.217 3.009 1.667 1.00 92.38 84 SER A N 1
ATOM 661 C CA . SER A 1 84 ? -7.324 2.609 0.776 1.00 92.38 84 SER A CA 1
ATOM 662 C C . SER A 1 84 ? -8.587 2.146 1.497 1.00 92.38 84 SER A C 1
ATOM 664 O O . SER A 1 84 ? -9.673 2.278 0.945 1.00 92.38 84 SER A O 1
ATOM 666 N N . CYS A 1 85 ? -8.466 1.524 2.671 1.00 92.25 85 CYS A N 1
ATOM 667 C CA . CYS A 1 85 ? -9.595 0.839 3.316 1.00 92.25 85 CYS A CA 1
ATOM 668 C C . CYS A 1 85 ? -9.685 1.067 4.828 1.00 92.25 85 CYS A C 1
ATOM 670 O O . CYS A 1 85 ? -10.464 0.389 5.492 1.00 92.25 85 CYS A O 1
ATOM 672 N N . ASP A 1 86 ? -8.855 1.958 5.378 1.00 92.00 86 ASP A N 1
ATOM 673 C CA . ASP A 1 86 ? -8.803 2.339 6.797 1.00 92.00 86 ASP A CA 1
ATOM 674 C C . ASP A 1 86 ? -8.512 1.183 7.781 1.00 92.00 86 ASP A C 1
ATOM 676 O O . ASP A 1 86 ? -8.479 1.367 8.994 1.00 92.00 86 ASP A O 1
ATOM 680 N N . THR A 1 87 ? -8.246 -0.028 7.279 1.00 92.06 87 THR A N 1
ATOM 681 C CA . THR A 1 87 ? -7.955 -1.199 8.116 1.00 92.06 87 THR A CA 1
ATOM 682 C C . THR A 1 87 ? -6.643 -0.998 8.876 1.00 92.06 87 THR A C 1
ATOM 684 O O . THR A 1 87 ? -5.654 -0.601 8.245 1.00 92.06 87 THR A O 1
ATOM 687 N N . PRO A 1 88 ? -6.591 -1.302 10.186 1.00 92.56 88 PRO A N 1
ATOM 688 C CA . PRO A 1 88 ? -5.373 -1.175 10.973 1.00 92.56 88 PRO A CA 1
ATOM 689 C C . PRO A 1 88 ? -4.272 -2.083 10.411 1.00 92.56 88 PRO A C 1
ATOM 691 O O . PRO A 1 88 ? -4.445 -3.291 10.228 1.00 92.56 88 PRO A O 1
ATOM 694 N N . CYS A 1 89 ? -3.153 -1.467 10.055 1.00 91.69 89 CYS A N 1
ATOM 695 C CA . CYS A 1 89 ? -2.004 -2.100 9.426 1.00 91.69 89 CYS A CA 1
ATOM 696 C C . CYS A 1 89 ? -0.733 -1.516 10.031 1.00 91.69 89 CYS A C 1
ATOM 698 O O . CYS A 1 89 ? -0.622 -0.309 10.229 1.00 91.69 89 CYS A O 1
ATOM 700 N N . THR A 1 90 ? 0.258 -2.364 10.254 1.00 91.44 90 THR A N 1
ATOM 701 C CA . THR A 1 90 ? 1.572 -1.959 10.750 1.00 91.44 90 THR A CA 1
ATOM 702 C C . THR A 1 90 ? 2.641 -2.281 9.718 1.00 91.44 90 THR A C 1
ATOM 704 O O . THR A 1 90 ? 2.496 -3.192 8.903 1.00 91.44 90 THR A O 1
ATOM 707 N N . MET A 1 91 ? 3.719 -1.501 9.718 1.00 90.44 91 MET A N 1
ATOM 708 C CA . MET A 1 91 ? 4.885 -1.750 8.875 1.00 90.44 91 MET A CA 1
ATOM 709 C C . MET A 1 91 ? 6.004 -2.332 9.735 1.00 90.44 91 MET A C 1
ATOM 711 O O . MET A 1 91 ? 6.444 -1.698 10.694 1.00 90.44 91 MET A O 1
ATOM 715 N N . ARG A 1 92 ? 6.502 -3.520 9.379 1.00 88.19 92 ARG A N 1
ATOM 716 C CA . ARG A 1 92 ? 7.625 -4.166 10.068 1.00 88.19 92 ARG A CA 1
ATOM 717 C C . ARG A 1 92 ? 8.661 -4.637 9.057 1.00 88.19 92 ARG A C 1
ATOM 719 O O . ARG A 1 92 ? 8.355 -5.429 8.174 1.00 88.19 92 ARG A O 1
ATOM 726 N N . ASN A 1 93 ? 9.895 -4.141 9.176 1.00 86.56 93 ASN A N 1
ATOM 727 C CA . ASN A 1 93 ? 11.015 -4.508 8.295 1.00 86.56 93 ASN A CA 1
ATOM 728 C C . ASN A 1 93 ? 10.698 -4.356 6.786 1.00 86.56 93 ASN A C 1
ATOM 730 O O . ASN A 1 93 ? 11.161 -5.147 5.967 1.00 86.56 93 ASN A O 1
ATOM 734 N N . GLY A 1 94 ? 9.898 -3.352 6.406 1.00 84.75 94 GLY A N 1
ATOM 735 C CA . GLY A 1 94 ? 9.492 -3.127 5.012 1.00 84.75 94 GLY A CA 1
ATOM 736 C C . GLY A 1 94 ? 8.395 -4.071 4.501 1.00 84.75 94 GLY A C 1
ATOM 737 O O . GLY A 1 94 ? 8.149 -4.126 3.295 1.00 84.75 94 GLY A O 1
ATOM 738 N N . VAL A 1 95 ? 7.739 -4.810 5.395 1.00 87.81 95 VAL A N 1
ATOM 739 C CA . VAL A 1 95 ? 6.570 -5.640 5.101 1.00 87.81 95 VAL A CA 1
ATOM 740 C C . VAL A 1 95 ? 5.364 -5.067 5.838 1.00 87.81 95 VAL A C 1
ATOM 742 O O . VAL A 1 95 ? 5.412 -4.858 7.050 1.00 87.81 95 VAL A O 1
ATOM 745 N N . VAL A 1 96 ? 4.273 -4.823 5.108 1.00 90.81 96 VAL A N 1
ATOM 746 C CA . VAL A 1 96 ? 3.001 -4.427 5.722 1.00 90.81 96 VAL A CA 1
ATOM 747 C C . VAL A 1 96 ? 2.320 -5.670 6.281 1.00 90.81 96 VAL A C 1
ATOM 749 O O . VAL A 1 96 ? 2.032 -6.615 5.544 1.00 90.81 96 VAL A O 1
ATOM 752 N N . THR A 1 97 ? 2.028 -5.652 7.573 1.00 91.12 97 THR A N 1
ATOM 753 C CA . THR A 1 97 ? 1.255 -6.674 8.276 1.00 91.12 97 THR A CA 1
ATOM 754 C C . THR A 1 97 ? -0.101 -6.112 8.680 1.00 91.12 97 THR A C 1
ATOM 756 O O . THR A 1 97 ? -0.225 -4.936 9.013 1.00 91.12 97 THR A O 1
ATOM 759 N N . LEU A 1 98 ? -1.140 -6.949 8.636 1.00 90.44 98 LEU A N 1
ATOM 760 C CA . LEU A 1 98 ? -2.400 -6.615 9.297 1.00 90.44 98 LEU A CA 1
ATOM 761 C C . LEU A 1 98 ? -2.135 -6.567 10.795 1.00 90.44 98 LEU A C 1
ATOM 763 O O . LEU A 1 98 ? -1.593 -7.525 11.351 1.00 90.44 98 LEU A O 1
ATOM 767 N N . ASP A 1 99 ? -2.528 -5.468 11.426 1.00 82.81 99 ASP A N 1
ATOM 768 C CA . ASP A 1 99 ? -2.585 -5.448 12.873 1.00 82.81 99 ASP A CA 1
ATOM 769 C C . ASP A 1 99 ? -3.832 -6.243 13.252 1.00 82.81 99 ASP A C 1
ATOM 771 O O . ASP A 1 99 ? -4.954 -5.887 12.878 1.00 82.81 99 ASP A O 1
ATOM 775 N N . ALA A 1 100 ? -3.635 -7.392 13.896 1.00 66.12 100 ALA A N 1
ATOM 776 C CA . ALA A 1 100 ? -4.735 -8.166 14.439 1.00 66.12 100 ALA A CA 1
ATOM 777 C C . ALA A 1 100 ? -5.290 -7.392 15.638 1.00 66.12 100 ALA A C 1
ATOM 779 O O . ALA A 1 100 ? -4.989 -7.707 16.787 1.00 66.12 100 ALA A O 1
ATOM 780 N N . ALA A 1 101 ? -6.077 -6.349 15.369 1.00 56.97 101 ALA A N 1
ATOM 781 C CA . ALA A 1 101 ? -6.856 -5.716 16.409 1.00 56.97 101 ALA A CA 1
ATOM 782 C C . ALA A 1 101 ? -7.728 -6.811 17.045 1.00 56.97 101 ALA A C 1
ATOM 784 O O . ALA A 1 101 ? -8.342 -7.600 16.310 1.00 56.97 101 ALA A O 1
ATOM 785 N N . PRO A 1 102 ? -7.766 -6.903 18.387 1.00 47.34 102 PRO A N 1
ATOM 786 C CA . PRO A 1 102 ? -8.629 -7.848 19.066 1.00 47.34 102 PRO A CA 1
ATOM 787 C C . PRO A 1 102 ? -10.034 -7.621 18.534 1.00 47.34 102 PRO A C 1
ATOM 789 O O . PRO A 1 102 ? -10.478 -6.480 18.398 1.00 47.34 102 PRO A O 1
ATOM 792 N N . THR A 1 103 ? -10.710 -8.707 18.189 1.00 46.22 103 THR A N 1
ATOM 793 C CA . THR A 1 103 ? -12.130 -8.720 17.879 1.00 46.22 103 THR A CA 1
ATOM 794 C C . THR A 1 103 ? -12.889 -8.006 18.996 1.00 46.22 103 THR A C 1
ATOM 796 O O . THR A 1 103 ? -13.378 -8.635 19.926 1.00 46.22 103 THR A O 1
ATOM 799 N N . HIS A 1 104 ? -13.082 -6.695 18.871 1.00 49.34 104 HIS A N 1
ATOM 800 C CA . HIS A 1 104 ? -14.296 -6.042 19.331 1.00 49.34 104 HIS A CA 1
ATOM 801 C C . HIS A 1 104 ? -15.371 -6.367 18.290 1.00 49.34 104 HIS A C 1
ATOM 803 O O . HIS A 1 104 ? -15.971 -5.513 17.643 1.00 49.34 104 HIS A O 1
ATOM 809 N N . SER A 1 105 ? -15.578 -7.674 18.106 1.00 44.75 105 SER A N 1
ATOM 810 C CA . SER A 1 105 ? -16.861 -8.202 17.714 1.00 44.75 105 SER A CA 1
ATOM 811 C C . SER A 1 105 ? -17.824 -7.649 18.746 1.00 44.75 105 SER A C 1
ATOM 813 O O . SER A 1 105 ? -17.803 -8.061 19.908 1.00 44.75 105 SER A O 1
ATOM 815 N N . HIS A 1 106 ? -18.649 -6.696 18.323 1.00 51.81 106 HIS A N 1
ATOM 816 C CA . HIS A 1 106 ? -19.977 -6.575 18.893 1.00 51.81 106 HIS A CA 1
ATOM 817 C C . HIS A 1 106 ? -20.479 -7.999 19.183 1.00 51.81 106 HIS A C 1
ATOM 819 O O . HIS A 1 106 ? -20.401 -8.840 18.274 1.00 51.81 106 HIS A O 1
ATOM 825 N N . PRO A 1 107 ? -20.938 -8.316 20.408 1.00 57.72 107 PRO A N 1
ATOM 826 C CA . PRO A 1 107 ? -21.680 -9.550 20.589 1.00 57.72 107 PRO A CA 1
ATOM 827 C C . PRO A 1 107 ? -22.786 -9.546 19.524 1.00 57.72 107 PRO A C 1
ATOM 829 O O . PRO A 1 107 ? -23.373 -8.480 19.287 1.00 57.72 107 PRO A O 1
ATOM 832 N N . PRO A 1 108 ? -23.037 -10.669 18.822 1.00 59.03 108 PRO A N 1
ATOM 833 C CA . PRO A 1 108 ? -24.206 -10.737 17.961 1.00 59.03 108 PRO A CA 1
ATOM 834 C C . PRO A 1 108 ? -25.392 -10.247 18.801 1.00 59.03 108 PRO A C 1
ATOM 836 O O . PRO A 1 108 ? -25.482 -10.650 19.968 1.00 59.03 108 PRO A O 1
ATOM 839 N N . PRO A 1 109 ? -26.244 -9.335 18.285 1.00 59.72 109 PRO A N 1
ATOM 840 C CA . PRO A 1 109 ? -27.461 -8.989 19.001 1.00 59.72 109 PRO A CA 1
ATOM 841 C C . PRO A 1 109 ? -28.113 -10.317 19.396 1.00 59.72 109 PRO A C 1
ATOM 843 O O . PRO A 1 109 ? -28.163 -11.210 18.538 1.00 59.72 109 PRO A O 1
ATOM 846 N N . PRO A 1 110 ? -28.508 -10.504 20.672 1.00 54.50 110 PRO A N 1
ATOM 847 C CA . PRO A 1 110 ? -29.212 -11.704 21.073 1.00 54.50 110 PRO A CA 1
ATOM 848 C C . PRO A 1 110 ? -30.296 -11.922 20.033 1.00 54.50 110 PRO A C 1
ATOM 850 O O . PRO A 1 110 ? -31.090 -11.016 19.768 1.00 54.50 110 PRO A O 1
ATOM 853 N N . LEU A 1 111 ? -30.260 -13.074 19.365 1.00 56.84 111 LEU A N 1
ATOM 854 C CA . LEU A 1 111 ? -31.407 -13.533 18.611 1.00 56.84 111 LEU A CA 1
ATOM 855 C C . LEU A 1 111 ? -32.491 -13.684 19.672 1.00 56.84 111 LEU A C 1
ATOM 857 O O . LEU A 1 111 ? -32.554 -14.711 20.346 1.00 56.84 111 LEU A O 1
ATOM 861 N N . GLU A 1 112 ? -33.254 -12.610 19.888 1.00 52.69 112 GLU A N 1
ATOM 862 C CA . GLU A 1 112 ? -34.482 -12.591 20.662 1.00 52.69 112 GLU A CA 1
ATOM 863 C C . GLU A 1 112 ? -35.393 -13.577 19.951 1.00 52.69 112 GLU A C 1
ATOM 865 O O . GLU A 1 112 ? -36.097 -13.273 18.980 1.00 52.69 112 GLU A O 1
ATOM 870 N N . LEU A 1 113 ? -35.252 -14.820 20.407 1.00 57.41 113 LEU A N 1
ATOM 871 C CA . LEU A 1 113 ? -36.123 -15.942 20.199 1.00 57.41 113 LEU A CA 1
ATOM 872 C C . LEU A 1 113 ? -37.525 -15.379 20.369 1.00 57.41 113 LEU A C 1
ATOM 874 O O . LEU A 1 113 ? -37.959 -15.132 21.491 1.00 57.41 113 LEU A O 1
ATOM 878 N N . SER A 1 114 ? -38.176 -15.091 19.241 1.00 55.44 114 SER A N 1
ATOM 879 C CA . SER A 1 114 ? -39.474 -14.431 19.173 1.00 55.44 114 SER A CA 1
ATOM 880 C C . SER A 1 114 ? -40.536 -15.397 19.681 1.00 55.44 114 SER A C 1
ATOM 882 O O . SER A 1 114 ? -41.339 -15.961 18.941 1.00 55.44 114 SER A O 1
ATOM 884 N N . ARG A 1 115 ? -40.510 -15.621 20.990 1.00 60.28 115 ARG A N 1
ATOM 885 C CA . ARG A 1 115 ? -41.525 -16.286 21.773 1.00 60.28 115 ARG A CA 1
ATOM 886 C C . ARG A 1 115 ? -42.523 -15.210 22.161 1.00 60.28 115 ARG A C 1
ATOM 888 O O . ARG A 1 115 ? -42.401 -14.609 23.217 1.00 60.28 115 ARG A O 1
ATOM 895 N N . ALA A 1 116 ? -43.488 -14.983 21.274 1.00 57.38 116 ALA A N 1
ATOM 896 C CA . ALA A 1 116 ? -44.910 -14.869 21.605 1.00 57.38 116 ALA A CA 1
ATOM 897 C C . ALA A 1 116 ? -45.685 -14.221 20.449 1.00 57.38 116 ALA A C 1
ATOM 899 O O . ALA A 1 116 ? -45.886 -13.011 20.405 1.00 57.38 1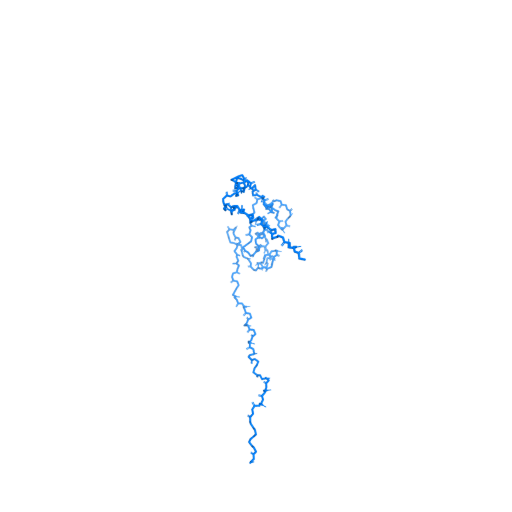16 ALA A O 1
ATOM 900 N N . ARG A 1 117 ? -46.276 -15.047 19.583 1.00 52.53 117 ARG A N 1
ATOM 901 C CA . ARG A 1 117 ? -47.694 -14.837 19.285 1.00 52.53 117 ARG A CA 1
ATOM 902 C C . ARG A 1 117 ? -48.436 -16.086 19.711 1.00 52.53 117 ARG A C 1
ATOM 904 O O . ARG A 1 117 ? -48.283 -17.156 19.134 1.00 52.53 117 ARG A O 1
ATOM 911 N N . ALA A 1 118 ? -49.174 -15.910 20.798 1.00 55.50 118 ALA A N 1
ATOM 912 C CA . ALA A 1 118 ? -50.216 -16.802 21.239 1.00 55.50 118 ALA A CA 1
ATOM 913 C C . ALA A 1 118 ? -51.108 -17.186 20.050 1.00 55.50 118 ALA A C 1
ATOM 915 O O . ALA A 1 118 ? -51.657 -16.319 19.372 1.00 55.50 118 ALA A O 1
ATOM 916 N N . SER A 1 119 ? -51.279 -18.483 19.828 1.00 48.91 119 SER A N 1
ATOM 917 C CA . SER A 1 119 ? -52.514 -18.997 19.253 1.00 48.91 119 SER A CA 1
ATOM 918 C C . SER A 1 119 ? -53.036 -20.043 20.223 1.00 48.91 119 SER A C 1
ATOM 920 O O . SER A 1 119 ? -52.752 -21.232 20.124 1.00 48.91 119 SER A O 1
ATOM 922 N N . SER A 1 120 ? -53.711 -19.542 21.255 1.00 58.56 120 SER A N 1
ATOM 923 C CA . SER A 1 120 ? -54.529 -20.348 22.147 1.00 58.56 120 SER A CA 1
ATOM 924 C C . SER A 1 120 ? -55.738 -20.858 21.360 1.00 58.56 120 SER A C 1
ATOM 926 O O . SER A 1 120 ? -56.759 -20.187 21.281 1.00 58.56 120 SER A O 1
ATOM 928 N N . TYR A 1 121 ? -55.603 -22.038 20.770 1.00 55.38 121 TYR A N 1
ATOM 929 C CA . TYR A 1 121 ? -56.692 -22.958 20.437 1.00 55.38 121 TYR A CA 1
ATOM 930 C C . TYR A 1 121 ? -56.156 -24.325 20.877 1.00 55.38 121 TYR A C 1
ATOM 932 O O . TYR A 1 121 ? -55.089 -24.721 20.426 1.00 55.38 121 TYR A O 1
ATOM 940 N N . ALA A 1 122 ? -56.711 -25.071 21.826 1.00 55.69 122 ALA A N 1
ATOM 941 C CA . ALA A 1 122 ? -58.084 -25.313 22.278 1.00 55.69 122 ALA A CA 1
ATOM 942 C C . ALA A 1 122 ? -58.022 -25.678 23.802 1.00 55.69 122 ALA A C 1
ATOM 944 O O . ALA A 1 122 ? -56.897 -25.719 24.307 1.00 55.69 122 ALA A O 1
ATOM 945 N N . PRO A 1 123 ? -59.104 -25.971 24.575 1.00 54.03 123 PRO A N 1
ATOM 946 C CA . PRO A 1 123 ? -60.380 -26.585 24.178 1.00 54.03 123 PRO A CA 1
ATOM 947 C C . PRO A 1 123 ? -61.647 -25.953 24.801 1.00 54.03 123 PRO A C 1
ATOM 949 O O . PRO A 1 123 ? -61.603 -25.192 25.762 1.00 54.03 123 PRO A O 1
ATOM 952 N N . SER A 1 124 ? -62.821 -26.321 24.290 1.00 58.69 124 SER A N 1
ATOM 953 C CA . SER A 1 124 ? -64.067 -26.251 25.065 1.00 58.69 124 SER A CA 1
ATOM 954 C C . SER A 1 124 ? -64.826 -27.565 24.888 1.00 58.69 124 SER A C 1
ATOM 956 O O . SER A 1 124 ? -65.282 -27.837 23.780 1.00 58.69 124 SER A O 1
ATOM 958 N N . PRO A 1 125 ? -64.935 -28.405 25.932 1.00 66.31 125 PRO A N 1
ATOM 959 C CA . PRO A 1 125 ? -65.950 -29.443 25.994 1.00 66.31 125 PRO A CA 1
ATOM 960 C C . PRO A 1 125 ? -67.271 -28.809 26.458 1.00 66.31 125 PRO A C 1
ATOM 962 O O . PRO A 1 125 ? -67.284 -28.013 27.397 1.00 66.31 125 PRO A O 1
ATOM 965 N N . LEU A 1 126 ? -68.373 -29.145 25.792 1.00 58.41 126 LEU A N 1
ATOM 966 C CA . LEU A 1 126 ? -69.732 -28.829 26.237 1.00 58.41 126 LEU A CA 1
ATOM 967 C C . LEU A 1 126 ? -70.525 -30.138 26.428 1.00 58.41 126 LEU A C 1
ATOM 969 O O . LEU A 1 126 ? -70.138 -31.142 25.825 1.00 58.41 126 LEU A O 1
ATOM 973 N N . PRO A 1 127 ? -71.527 -30.121 27.329 1.00 65.44 127 PRO A N 1
ATOM 974 C CA . PRO A 1 127 ? -72.038 -31.285 28.062 1.00 65.44 127 PRO A CA 1
ATOM 975 C C . PRO A 1 127 ? -72.890 -32.260 27.247 1.00 65.44 127 PRO A C 1
ATOM 977 O O . PRO A 1 127 ? -73.488 -31.837 26.233 1.00 65.44 127 PRO A O 1
#

Radius of gyration: 36.25 Å; chains: 1; bounding box: 83×62×81 Å

Sequence (127 aa):
MLGLDPVSHPTTDLPTRPRNWRSDSFERKQKEHPKMKKEVDRDCGICSELARKGCRTPCCRSLFCLEHINDWLTGPSSNGKCPSCDTPCTMRNGVVTLDAAPTHSHPPPPLELSRARASSYAPSPLP

pLDDT: mean 72.44, std 17.72, range [43.88, 95.0]

Organism: NCBI:txid1447944

Foldseek 3Di:
DDDDDDDDDPPPPDPPPDPPPPDPVVVVVVVPDPPPPPPPPQAAPPPRHRAPCWAAAPPPRHTHHLVVVCCQCPPPPHPCADPPPRFRWHADPSHIDRDCDPPPPPDDDPPPPPPDDDPDDDDDDDD